Protein AF-A0A0D0HVV4-F1 (afdb_monomer)

InterPro domains:
  IPR025544 YhzD-like protein [PF14120] (10-69)

Mean predicted aligned error: 5.05 Å

Secondary structure (DSSP, 8-state):
---------EEEEEEEE-TTS-EEEEEEEEESSHHHHHHHHHHHHHHTT-TTSEEEEEETT--EEEEE-

pLDDT: mean 91.74, std 13.74, range [42.84, 98.5]

Radius of gyration: 13.79 Å; Cα contacts (8 Å, |Δi|>4): 116; chains: 1; bounding box: 32×21×47 Å

Sequence (69 aa):
MQRKGVEKLKTYTLTVFEKTGEKLLDETFTAANDDEAKRIGEQKLKEKQLEHKTHRCTTSSGKLILFHR

Structure (mmCIF, N/CA/C/O backbone):
data_AF-A0A0D0HVV4-F1
#
_entry.id   AF-A0A0D0HVV4-F1
#
loop_
_atom_site.group_PDB
_atom_site.id
_atom_site.type_symbol
_atom_site.label_atom_id
_atom_site.label_alt_id
_atom_site.label_comp_id
_atom_site.label_asym_id
_atom_site.label_entity_id
_atom_site.label_seq_id
_atom_site.pdbx_PDB_ins_code
_atom_site.Cartn_x
_atom_site.Cartn_y
_atom_site.Cartn_z
_atom_site.occupancy
_atom_site.B_iso_or_equiv
_atom_site.auth_seq_id
_atom_site.auth_comp_id
_atom_site.auth_asym_id
_atom_site.auth_atom_id
_atom_site.pdbx_PDB_model_num
ATOM 1 N N . MET A 1 1 ? 17.316 -11.769 -34.144 1.00 45.78 1 MET A N 1
ATOM 2 C CA . MET A 1 1 ? 17.395 -11.975 -32.679 1.00 45.78 1 MET A CA 1
ATOM 3 C C . MET A 1 1 ? 16.458 -10.981 -32.000 1.00 45.78 1 MET A C 1
ATOM 5 O O . MET A 1 1 ? 16.808 -9.816 -31.875 1.00 45.78 1 MET A O 1
ATOM 9 N N . GLN A 1 2 ? 15.235 -11.389 -31.651 1.00 42.84 2 GLN A N 1
ATOM 10 C CA . GLN A 1 2 ? 14.292 -10.522 -30.935 1.00 42.84 2 GLN A CA 1
ATOM 11 C C . GLN A 1 2 ? 14.704 -10.476 -29.461 1.00 42.84 2 GLN A C 1
ATOM 13 O O . GLN A 1 2 ? 14.563 -11.463 -28.742 1.00 42.84 2 GLN A O 1
ATOM 18 N N . ARG A 1 3 ? 15.242 -9.340 -29.007 1.00 49.88 3 ARG A N 1
ATOM 19 C CA . ARG A 1 3 ? 15.345 -9.052 -27.575 1.00 49.88 3 ARG A CA 1
ATOM 20 C C . ARG A 1 3 ? 13.913 -8.839 -27.081 1.00 49.88 3 ARG A C 1
ATOM 22 O O . ARG A 1 3 ? 13.361 -7.763 -27.282 1.00 49.88 3 ARG A O 1
ATOM 29 N N . LYS A 1 4 ? 13.290 -9.877 -26.509 1.00 51.69 4 LYS A N 1
ATOM 30 C CA . LYS A 1 4 ? 12.074 -9.716 -25.701 1.00 51.69 4 LYS A CA 1
ATOM 31 C C . LYS A 1 4 ? 12.431 -8.719 -24.599 1.00 51.69 4 LYS A C 1
ATOM 33 O O . LYS A 1 4 ? 13.272 -9.016 -23.755 1.00 51.69 4 LYS A O 1
ATOM 38 N N . GLY A 1 5 ? 11.900 -7.503 -24.704 1.00 52.28 5 GLY A N 1
ATOM 39 C CA . GLY A 1 5 ? 12.089 -6.471 -23.696 1.00 52.28 5 GLY A CA 1
ATOM 40 C C . GLY A 1 5 ? 11.592 -7.007 -22.361 1.00 52.28 5 GLY A C 1
ATOM 41 O O . GLY A 1 5 ? 10.502 -7.563 -22.291 1.00 52.28 5 GLY A O 1
ATOM 42 N N . VAL A 1 6 ? 12.424 -6.896 -21.333 1.00 59.53 6 VAL A N 1
ATOM 43 C CA . VAL A 1 6 ? 12.060 -7.234 -19.958 1.00 59.53 6 VAL A CA 1
ATOM 44 C C . VAL A 1 6 ? 10.834 -6.396 -19.593 1.00 59.53 6 VAL A C 1
ATOM 46 O O . VAL A 1 6 ? 10.925 -5.166 -19.579 1.00 59.53 6 VAL A O 1
ATOM 49 N N . GLU A 1 7 ? 9.688 -7.032 -19.342 1.00 62.19 7 GLU A N 1
ATOM 50 C CA . GLU A 1 7 ? 8.527 -6.342 -18.779 1.00 62.19 7 GLU A CA 1
ATOM 51 C C . GLU A 1 7 ? 8.952 -5.737 -17.440 1.00 62.19 7 GLU A C 1
ATOM 53 O O . GLU A 1 7 ? 9.320 -6.435 -16.493 1.00 62.19 7 GLU A O 1
ATOM 58 N N . LYS A 1 8 ? 9.015 -4.405 -17.393 1.00 81.50 8 LYS A N 1
ATOM 59 C CA . LYS A 1 8 ? 9.540 -3.684 -16.239 1.00 81.50 8 LYS A CA 1
ATOM 60 C C . LYS A 1 8 ? 8.474 -3.674 -15.151 1.00 81.50 8 LYS A C 1
ATOM 62 O O . LYS A 1 8 ? 7.568 -2.845 -15.180 1.00 81.50 8 LYS A O 1
ATOM 67 N N . LEU A 1 9 ? 8.606 -4.590 -14.198 1.00 91.25 9 LEU A N 1
ATOM 68 C CA . LEU A 1 9 ? 7.779 -4.610 -12.999 1.00 91.25 9 LEU A CA 1
ATOM 69 C C . LEU A 1 9 ? 7.951 -3.301 -12.219 1.00 91.25 9 LEU A C 1
ATOM 71 O O . LEU A 1 9 ? 9.065 -2.814 -12.008 1.00 91.25 9 LEU A O 1
ATOM 75 N N . LYS A 1 10 ? 6.826 -2.730 -11.801 1.00 95.31 10 LYS A N 1
ATOM 76 C CA . LYS A 1 10 ? 6.745 -1.540 -10.956 1.00 95.31 10 LYS A CA 1
ATOM 77 C C . LYS A 1 10 ? 6.360 -1.956 -9.544 1.00 95.31 10 LYS A C 1
ATOM 79 O O . LYS A 1 10 ? 5.624 -2.923 -9.368 1.00 95.31 10 LYS A O 1
ATOM 84 N N . THR A 1 11 ? 6.841 -1.212 -8.554 1.00 97.44 11 THR A N 1
ATOM 85 C CA . THR A 1 11 ? 6.529 -1.446 -7.140 1.00 97.44 11 THR A CA 1
ATOM 86 C C . THR A 1 11 ? 5.360 -0.579 -6.700 1.00 97.44 11 THR A C 1
ATOM 88 O O . THR A 1 11 ? 5.329 0.629 -6.965 1.00 97.44 11 THR A O 1
ATOM 91 N N . TYR A 1 12 ? 4.440 -1.204 -5.980 1.00 98.19 12 TYR A N 1
ATOM 92 C CA . TYR A 1 12 ? 3.248 -0.602 -5.411 1.00 98.19 12 TYR A CA 1
ATOM 93 C C . TYR A 1 12 ? 3.183 -0.908 -3.915 1.00 98.19 12 TYR A C 1
ATOM 95 O O . TYR A 1 12 ? 3.691 -1.934 -3.466 1.00 98.19 12 TYR A O 1
ATOM 103 N N . THR A 1 13 ? 2.542 -0.029 -3.156 1.00 98.44 13 THR A N 1
ATOM 104 C CA . THR A 1 13 ? 2.308 -0.164 -1.717 1.00 98.44 13 THR A CA 1
ATOM 105 C C . THR A 1 13 ? 0.809 -0.153 -1.467 1.00 98.44 13 THR A C 1
ATOM 107 O O . THR A 1 13 ? 0.137 0.797 -1.863 1.00 98.44 13 THR A O 1
ATOM 110 N N . LEU A 1 14 ? 0.284 -1.196 -0.826 1.00 98.50 14 LEU A N 1
ATOM 111 C CA . LEU A 1 14 ? -1.092 -1.282 -0.348 1.00 98.50 14 LEU A CA 1
ATOM 112 C C . LEU A 1 14 ? -1.107 -1.000 1.153 1.00 98.50 14 LEU A C 1
ATOM 114 O O . LEU A 1 14 ? -0.507 -1.735 1.935 1.00 98.50 14 LEU A O 1
ATOM 118 N N . THR A 1 15 ? -1.823 0.047 1.550 1.00 98.19 15 THR A N 1
ATOM 119 C CA . THR A 1 15 ? -2.001 0.412 2.955 1.00 98.19 15 THR A CA 1
ATOM 120 C C . THR A 1 15 ? -3.480 0.391 3.312 1.00 98.19 15 THR A C 1
ATOM 122 O O . THR A 1 15 ? -4.290 0.990 2.604 1.00 98.19 15 THR A O 1
ATOM 125 N N . VAL A 1 16 ? -3.827 -0.263 4.419 1.00 98.25 16 VAL A N 1
ATOM 126 C CA . VAL A 1 16 ? -5.194 -0.325 4.958 1.00 98.25 16 VAL A CA 1
ATOM 127 C C . VAL A 1 16 ? -5.207 0.295 6.345 1.00 98.25 16 VAL A C 1
ATOM 129 O O . VAL A 1 16 ? -4.283 0.085 7.130 1.00 98.25 16 VAL A O 1
ATOM 132 N N . PHE A 1 17 ? -6.267 1.031 6.646 1.00 97.69 17 PHE A N 1
ATOM 133 C CA . PHE A 1 17 ? -6.496 1.696 7.915 1.00 97.69 17 PHE A CA 1
ATOM 134 C C . PHE A 1 17 ? -7.815 1.241 8.541 1.00 97.69 17 PHE A C 1
ATOM 136 O O . PHE A 1 17 ? -8.793 0.963 7.845 1.00 97.69 17 PHE A O 1
ATOM 143 N N . GLU A 1 18 ? -7.848 1.200 9.866 1.00 96.00 18 GLU A N 1
ATOM 144 C CA . GLU A 1 18 ? -9.074 1.130 10.649 1.00 96.00 18 GLU A CA 1
ATOM 145 C C . GLU A 1 18 ? -9.760 2.503 10.686 1.00 96.00 18 GLU A C 1
ATOM 147 O O . GLU A 1 18 ? -9.128 3.538 10.465 1.00 96.00 18 GLU A O 1
ATOM 152 N N . LYS A 1 19 ? -11.050 2.539 11.035 1.00 91.44 19 LYS A N 1
ATOM 153 C CA . LYS A 1 19 ? -11.804 3.793 11.229 1.00 91.44 19 LYS A CA 1
ATOM 154 C C . LYS A 1 19 ? 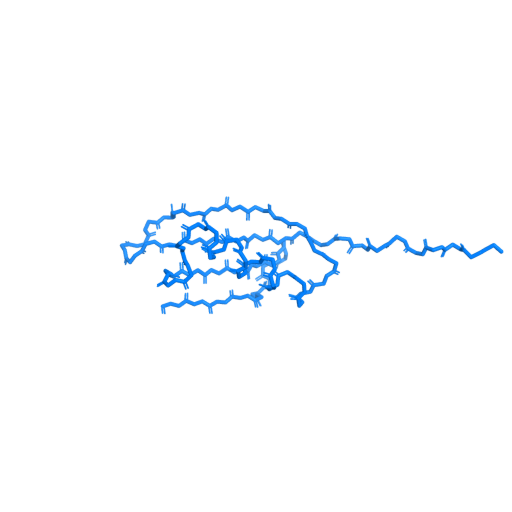-11.178 4.735 12.264 1.00 91.44 19 LYS A C 1
ATOM 156 O O . LYS A 1 19 ? -11.383 5.941 12.190 1.00 91.44 19 LYS A O 1
ATOM 161 N N . THR A 1 20 ? -10.417 4.195 13.214 1.00 94.00 20 THR A N 1
ATOM 162 C CA . THR A 1 20 ? -9.664 4.957 14.225 1.00 94.00 20 THR A CA 1
ATOM 163 C C . THR A 1 20 ? -8.422 5.652 13.656 1.00 94.00 20 THR A C 1
ATOM 165 O O . THR A 1 20 ? -7.828 6.482 14.338 1.00 94.00 20 THR A O 1
ATOM 168 N N . GLY A 1 21 ? -8.019 5.324 12.423 1.00 91.56 21 GLY A N 1
ATOM 169 C CA . GLY A 1 21 ? -6.769 5.769 11.806 1.00 91.56 21 GLY A CA 1
ATOM 170 C C . GLY A 1 21 ? -5.587 4.823 12.039 1.00 91.56 21 GLY A C 1
ATOM 171 O O . GLY A 1 21 ? -4.499 5.075 11.522 1.00 91.56 21 GLY A O 1
ATOM 172 N N . GLU A 1 22 ? -5.781 3.727 12.778 1.00 96.50 22 GLU A N 1
ATOM 173 C CA . GLU A 1 22 ? -4.753 2.700 12.965 1.00 96.50 22 GLU A CA 1
ATOM 174 C C . GLU A 1 22 ? -4.415 2.010 11.639 1.00 96.50 22 GLU A C 1
ATOM 176 O O . GLU A 1 22 ? -5.301 1.683 10.854 1.00 96.50 22 GLU A O 1
ATOM 181 N N . LYS A 1 23 ? -3.129 1.768 11.376 1.00 97.00 23 LYS A N 1
ATOM 182 C CA . LYS A 1 23 ? -2.679 1.069 10.169 1.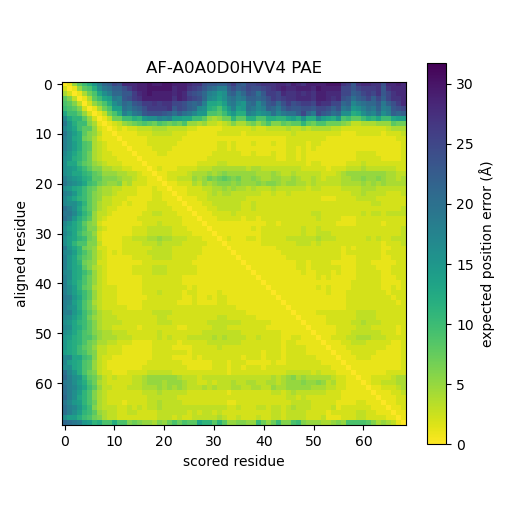00 97.00 23 LYS A CA 1
ATOM 183 C C . LYS A 1 23 ? -2.790 -0.444 10.364 1.00 97.00 23 LYS A C 1
ATOM 185 O O . LYS A 1 23 ? -2.046 -1.015 11.151 1.00 97.00 23 LYS A O 1
ATOM 190 N N . LEU A 1 24 ? -3.672 -1.080 9.598 1.00 97.12 24 LEU A N 1
ATOM 191 C CA . LEU A 1 24 ? -3.938 -2.522 9.650 1.00 97.12 24 LEU A CA 1
ATOM 192 C C . LEU A 1 24 ? -3.065 -3.331 8.686 1.00 97.12 24 LEU A C 1
ATOM 194 O O . LEU A 1 24 ? -2.740 -4.483 8.956 1.00 97.12 24 LEU A O 1
ATOM 198 N N . LEU A 1 25 ? -2.704 -2.742 7.545 1.00 96.94 25 LEU A N 1
ATOM 199 C CA . LEU A 1 25 ? -1.875 -3.379 6.524 1.00 96.94 25 LEU A CA 1
ATOM 200 C C . LEU A 1 25 ? -0.934 -2.347 5.915 1.00 96.94 25 LEU A C 1
ATOM 202 O O . LEU A 1 25 ? -1.339 -1.209 5.682 1.00 96.94 25 LEU A O 1
ATOM 206 N N . ASP A 1 26 ? 0.296 -2.761 5.634 1.00 97.31 26 ASP A N 1
ATOM 207 C CA . ASP A 1 26 ? 1.276 -1.998 4.866 1.00 97.31 26 ASP A CA 1
ATOM 208 C C . ASP A 1 26 ? 2.192 -2.980 4.135 1.00 97.31 26 ASP A C 1
ATOM 210 O O . ASP A 1 26 ? 3.154 -3.493 4.706 1.00 97.31 26 ASP A O 1
ATOM 214 N N . GLU A 1 27 ? 1.829 -3.330 2.904 1.00 96.88 27 GLU A N 1
ATOM 215 C CA . GLU A 1 27 ? 2.563 -4.318 2.117 1.00 96.88 27 GLU A CA 1
ATOM 216 C C . GLU A 1 27 ? 2.942 -3.778 0.743 1.00 96.88 27 GLU A C 1
ATOM 218 O O . GLU A 1 27 ? 2.185 -3.050 0.099 1.00 96.88 27 GLU A O 1
ATOM 223 N N . THR A 1 28 ? 4.128 -4.162 0.279 1.00 97.62 28 THR A N 1
ATOM 224 C CA . THR A 1 28 ? 4.598 -3.849 -1.066 1.00 97.62 28 THR A CA 1
ATOM 225 C C . THR A 1 28 ? 4.444 -5.055 -1.980 1.00 97.62 28 THR A C 1
ATOM 227 O O . THR A 1 28 ? 4.591 -6.206 -1.570 1.00 97.62 28 THR A O 1
ATOM 230 N N . PHE A 1 29 ? 4.119 -4.796 -3.240 1.00 97.19 29 PHE A N 1
ATOM 231 C CA . PHE A 1 29 ? 4.009 -5.818 -4.273 1.00 97.19 29 PHE A CA 1
ATOM 232 C C . PHE A 1 29 ? 4.412 -5.241 -5.628 1.00 97.19 29 PHE A C 1
ATOM 234 O O . PHE A 1 29 ? 4.575 -4.028 -5.783 1.00 97.19 29 PHE A O 1
ATOM 241 N N . THR A 1 30 ? 4.604 -6.114 -6.612 1.00 96.50 30 THR A N 1
ATOM 242 C CA . THR A 1 30 ? 4.983 -5.719 -7.966 1.00 96.50 30 THR A CA 1
ATOM 243 C C . THR A 1 30 ? 3.895 -6.062 -8.974 1.00 96.50 30 THR A C 1
ATOM 245 O O . THR A 1 30 ? 3.166 -7.035 -8.804 1.00 96.50 30 THR A O 1
ATOM 248 N N . ALA A 1 31 ? 3.778 -5.241 -10.016 1.00 96.25 31 ALA A N 1
ATOM 249 C CA . ALA A 1 31 ? 2.891 -5.472 -11.155 1.00 96.25 31 ALA A CA 1
ATOM 250 C C . ALA A 1 31 ? 3.506 -4.864 -12.425 1.0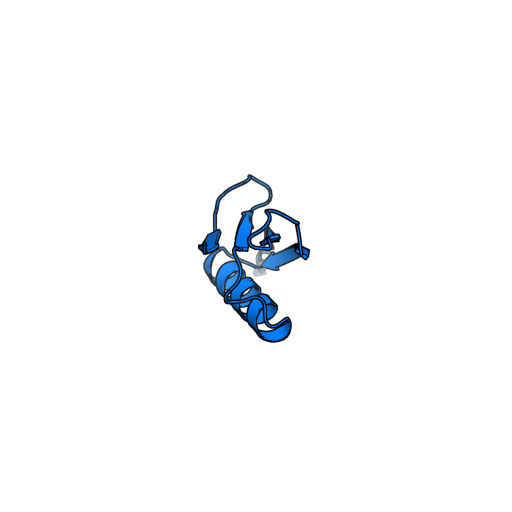0 96.25 31 ALA A C 1
ATOM 252 O O . ALA A 1 31 ? 4.332 -3.949 -12.337 1.00 96.25 31 ALA A O 1
ATOM 253 N N . ALA A 1 32 ? 3.121 -5.338 -13.607 1.00 95.25 32 ALA A N 1
ATOM 254 C CA . ALA A 1 32 ? 3.614 -4.809 -14.877 1.00 95.25 32 ALA A CA 1
ATOM 255 C C . ALA A 1 32 ? 3.056 -3.408 -15.178 1.00 95.25 32 ALA A C 1
ATOM 257 O O . ALA A 1 32 ? 3.708 -2.590 -15.833 1.00 95.25 32 ALA A O 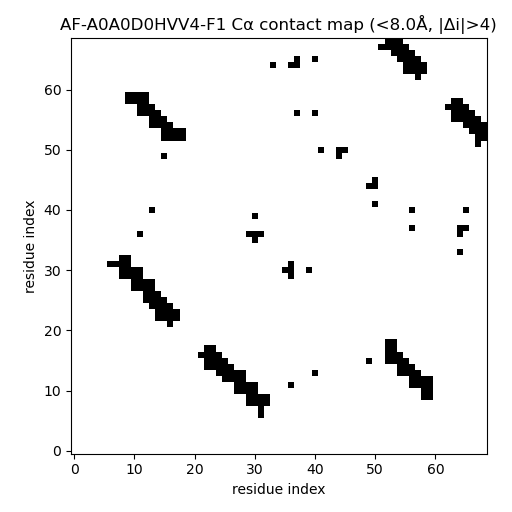1
ATOM 258 N N . ASN A 1 33 ? 1.850 -3.102 -14.696 1.00 95.12 33 ASN A N 1
ATOM 259 C CA . ASN A 1 33 ? 1.185 -1.822 -14.918 1.00 95.12 33 ASN A CA 1
ATOM 260 C C . ASN A 1 33 ? 0.159 -1.492 -13.820 1.00 95.12 33 ASN A C 1
ATOM 262 O O . ASN A 1 33 ? -0.101 -2.289 -12.922 1.00 95.12 33 ASN A O 1
ATOM 266 N N . ASP A 1 34 ? -0.411 -0.288 -13.902 1.00 96.56 34 ASP A N 1
ATOM 267 C CA . ASP A 1 34 ? -1.321 0.251 -12.886 1.00 96.56 34 ASP A CA 1
ATOM 268 C C . ASP A 1 34 ? -2.660 -0.512 -12.836 1.00 96.56 34 ASP A C 1
ATOM 270 O O . ASP A 1 34 ? -3.226 -0.671 -11.754 1.00 96.56 34 ASP A O 1
ATOM 274 N N . ASP A 1 35 ? -3.140 -1.037 -13.969 1.00 96.75 35 ASP A N 1
ATOM 275 C CA . ASP A 1 35 ? -4.378 -1.826 -14.028 1.00 96.75 35 ASP A CA 1
ATOM 276 C C . ASP A 1 35 ? -4.203 -3.190 -13.353 1.00 96.75 35 ASP A C 1
ATOM 278 O O . ASP A 1 35 ? -5.053 -3.630 -12.576 1.00 96.75 35 ASP A O 1
ATOM 282 N N . GLU A 1 36 ? -3.078 -3.856 -13.613 1.00 96.88 36 GLU A N 1
ATOM 283 C CA . GLU A 1 36 ? -2.707 -5.092 -12.929 1.00 96.88 36 GLU A CA 1
ATOM 284 C C . GLU A 1 36 ? -2.492 -4.843 -11.433 1.00 96.88 36 GLU A C 1
ATOM 286 O O . GLU A 1 36 ? -2.986 -5.608 -10.605 1.00 96.88 36 GLU A O 1
ATOM 291 N N . ALA A 1 37 ? -1.846 -3.730 -11.071 1.00 97.31 37 ALA A N 1
ATOM 292 C CA . ALA A 1 37 ? -1.642 -3.374 -9.676 1.00 97.31 37 ALA A CA 1
ATOM 293 C C . ALA A 1 37 ? -2.961 -3.188 -8.922 1.00 97.31 37 ALA A C 1
ATOM 295 O O . ALA A 1 37 ? -3.098 -3.649 -7.787 1.00 97.31 37 ALA A O 1
ATOM 296 N N . LYS A 1 38 ? -3.953 -2.559 -9.565 1.00 97.56 38 LYS A N 1
ATOM 297 C CA . LYS A 1 38 ? -5.297 -2.411 -9.007 1.00 97.56 38 LYS A CA 1
ATOM 298 C C . LYS A 1 38 ? -5.953 -3.770 -8.756 1.00 97.56 38 LYS A C 1
ATOM 300 O O . LYS A 1 38 ? -6.453 -3.994 -7.658 1.00 97.56 38 LYS A O 1
ATOM 305 N N . ARG A 1 39 ? -5.895 -4.693 -9.726 1.00 98.06 39 ARG A N 1
ATOM 306 C CA . ARG A 1 39 ? -6.459 -6.051 -9.586 1.00 98.06 39 ARG A CA 1
ATOM 307 C C . ARG A 1 39 ? -5.792 -6.839 -8.459 1.00 98.06 39 ARG A C 1
ATOM 309 O O . ARG A 1 39 ? -6.492 -7.420 -7.635 1.00 98.06 39 ARG A O 1
ATOM 316 N N . ILE A 1 40 ? -4.458 -6.821 -8.393 1.00 97.94 40 ILE A N 1
ATOM 317 C CA . ILE A 1 40 ? -3.693 -7.490 -7.329 1.00 97.94 40 ILE A CA 1
ATOM 318 C C . ILE A 1 40 ? -4.046 -6.890 -5.961 1.00 97.94 40 ILE A C 1
ATOM 320 O O . ILE A 1 40 ? -4.283 -7.630 -5.008 1.00 97.94 40 ILE A O 1
A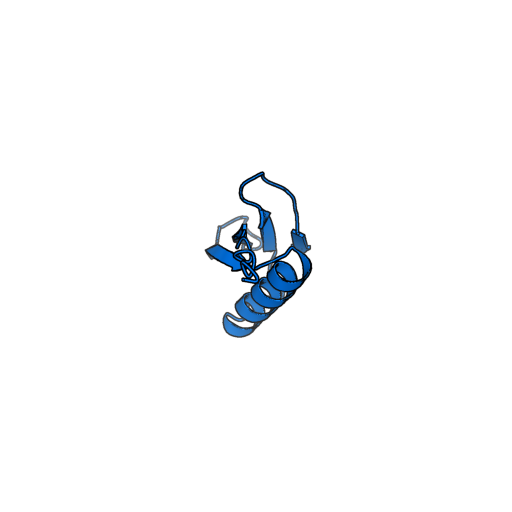TOM 324 N N . GLY A 1 41 ? -4.136 -5.559 -5.863 1.00 97.69 41 GLY A N 1
ATOM 325 C CA . GLY A 1 41 ? -4.549 -4.868 -4.643 1.00 97.69 41 GLY A CA 1
ATOM 326 C C . GLY A 1 41 ? -5.956 -5.264 -4.180 1.00 97.69 41 GLY A C 1
ATOM 327 O O . GLY A 1 41 ? -6.134 -5.630 -3.022 1.00 97.69 41 GLY A O 1
ATOM 328 N N . GLU A 1 42 ? -6.943 -5.257 -5.081 1.00 97.94 42 GLU A N 1
ATOM 329 C CA . GLU A 1 42 ? -8.321 -5.686 -4.791 1.00 97.94 42 GLU A CA 1
ATOM 330 C C . GLU A 1 42 ? -8.401 -7.157 -4.361 1.00 97.94 42 GLU A C 1
ATOM 332 O O . GLU A 1 42 ? -9.143 -7.491 -3.437 1.00 97.94 42 GLU A O 1
ATOM 337 N N . GLN A 1 43 ? -7.625 -8.039 -4.995 1.00 98.12 43 GLN A N 1
ATOM 338 C CA . GLN A 1 43 ? -7.556 -9.448 -4.613 1.00 98.12 43 GLN A CA 1
ATOM 339 C C . GLN A 1 43 ? -6.992 -9.618 -3.196 1.00 98.12 43 GLN A C 1
ATOM 341 O O . GLN A 1 43 ? -7.616 -10.277 -2.367 1.00 98.12 43 GLN A O 1
ATOM 346 N N . LYS A 1 44 ? -5.866 -8.965 -2.887 1.00 97.75 44 LYS A N 1
ATOM 347 C CA . LYS A 1 44 ? -5.238 -8.999 -1.555 1.00 97.75 44 LYS A CA 1
ATOM 348 C C . LYS A 1 44 ? -6.166 -8.489 -0.456 1.00 97.75 44 LYS A C 1
ATOM 350 O O . LYS A 1 44 ? -6.166 -9.028 0.648 1.00 97.75 44 LYS A O 1
ATOM 355 N N . LEU A 1 45 ? -6.956 -7.456 -0.751 1.00 98.00 45 LEU A N 1
ATOM 356 C CA . LEU A 1 45 ? -7.956 -6.931 0.177 1.00 98.00 45 LEU A CA 1
ATOM 357 C C . LEU A 1 45 ? -9.034 -7.971 0.485 1.00 98.00 45 LEU A C 1
ATOM 359 O O . LEU A 1 45 ? -9.290 -8.220 1.658 1.00 98.00 45 LEU A O 1
ATOM 363 N N . LYS A 1 46 ? -9.599 -8.616 -0.543 1.00 97.69 46 LYS A N 1
ATOM 364 C CA . LYS A 1 46 ? -10.611 -9.675 -0.384 1.00 97.69 46 LYS A CA 1
ATOM 365 C C . LYS A 1 46 ? -10.071 -10.882 0.381 1.00 97.69 46 LYS A C 1
ATOM 367 O O . LYS A 1 46 ? -10.715 -11.367 1.303 1.00 97.69 46 LYS A O 1
ATOM 372 N N . GLU A 1 47 ? -8.865 -11.339 0.046 1.00 97.56 47 GLU A N 1
ATOM 373 C CA . GLU A 1 47 ? -8.203 -12.461 0.734 1.00 97.56 47 GLU A CA 1
ATOM 374 C C . GLU A 1 47 ? -7.998 -12.188 2.232 1.00 97.56 47 GLU A C 1
ATOM 376 O O . GLU A 1 47 ? -8.035 -13.109 3.047 1.00 97.56 47 GLU A O 1
AT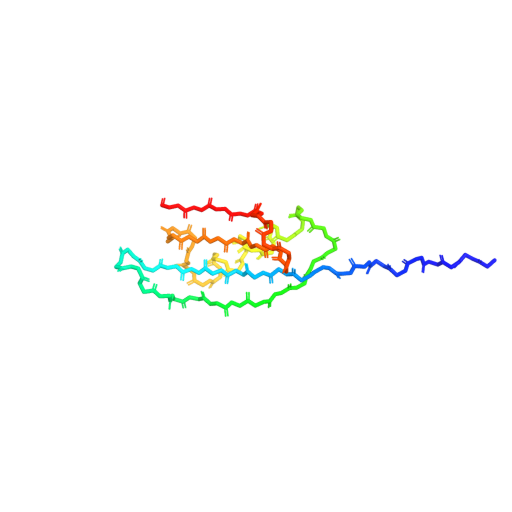OM 381 N N . LYS A 1 48 ? -7.812 -10.917 2.604 1.00 96.50 48 LYS A N 1
ATOM 382 C CA . LYS A 1 48 ? -7.615 -10.475 3.990 1.00 96.50 48 LYS A CA 1
ATOM 383 C C . LYS A 1 48 ? -8.896 -9.961 4.657 1.00 96.50 48 LYS A C 1
ATOM 385 O O . LYS A 1 48 ? -8.827 -9.588 5.824 1.00 96.50 48 LYS A O 1
ATOM 390 N N . GLN A 1 49 ? -10.038 -9.948 3.961 1.00 96.94 49 GLN A N 1
ATOM 391 C CA . GLN A 1 49 ? -11.314 -9.389 4.441 1.00 96.94 49 GLN A CA 1
ATOM 392 C C . GLN A 1 49 ? -11.204 -7.897 4.832 1.00 96.94 49 GLN A C 1
ATOM 394 O O . GLN A 1 49 ? -11.733 -7.443 5.851 1.00 96.94 49 GLN A O 1
ATOM 399 N N . LEU A 1 50 ? -10.444 -7.129 4.045 1.00 96.88 50 LEU A N 1
ATOM 400 C CA . LEU A 1 50 ? -10.137 -5.709 4.263 1.00 96.88 50 LEU A CA 1
ATOM 401 C C . LEU A 1 50 ? -10.732 -4.786 3.185 1.00 96.88 50 LEU A C 1
ATOM 403 O O . LEU A 1 50 ? -10.539 -3.573 3.245 1.00 96.88 50 LEU A O 1
ATOM 407 N N . GLU A 1 51 ? -11.464 -5.319 2.207 1.00 95.38 51 GLU A N 1
ATOM 408 C CA . GLU A 1 51 ? -12.007 -4.584 1.057 1.00 95.38 51 GLU A CA 1
ATOM 409 C C . GLU A 1 51 ? -12.999 -3.475 1.430 1.00 95.38 51 GLU A C 1
ATOM 411 O O . GLU A 1 51 ? -13.158 -2.516 0.679 1.00 95.38 51 GLU A O 1
ATOM 416 N N . HIS A 1 52 ? -13.629 -3.581 2.600 1.00 95.56 52 HIS A N 1
ATOM 417 C CA . HIS A 1 52 ? -14.576 -2.594 3.128 1.00 95.56 52 HIS A CA 1
ATOM 418 C C . HIS A 1 52 ? -13.944 -1.601 4.111 1.00 95.56 52 HIS A C 1
ATOM 420 O O . HIS A 1 52 ? -14.644 -0.766 4.684 1.00 95.56 52 HIS A O 1
ATOM 426 N N . LYS A 1 53 ? -12.637 -1.712 4.369 1.00 96.44 53 LYS A N 1
ATOM 427 C CA . LYS A 1 53 ? -11.903 -0.775 5.224 1.00 96.44 53 LYS A CA 1
ATOM 428 C C . LYS A 1 53 ? -11.254 0.312 4.386 1.00 96.44 53 LYS A C 1
ATOM 430 O O . LYS A 1 53 ? -10.977 0.103 3.207 1.00 96.44 53 LYS A O 1
ATOM 435 N N . THR A 1 54 ? -10.953 1.450 5.004 1.00 97.62 54 THR A N 1
ATOM 436 C CA . THR A 1 54 ? -10.209 2.535 4.358 1.00 97.62 54 THR A CA 1
ATOM 437 C C . THR A 1 54 ? -8.885 2.002 3.830 1.00 97.62 54 THR A C 1
ATOM 439 O O . THR A 1 54 ? -8.066 1.500 4.597 1.00 97.62 54 THR A O 1
ATOM 442 N N . HIS A 1 55 ? -8.646 2.107 2.529 1.00 97.75 55 HIS A N 1
ATOM 443 C CA . HIS A 1 55 ? -7.432 1.574 1.924 1.00 97.75 55 HIS A CA 1
ATOM 444 C C . HIS A 1 55 ? -6.961 2.413 0.749 1.00 97.75 55 HIS A C 1
ATOM 446 O O . HIS A 1 55 ? -7.732 3.101 0.081 1.00 97.75 55 HIS A O 1
ATOM 452 N N . ARG A 1 56 ? -5.659 2.343 0.485 1.00 97.94 56 ARG A N 1
ATOM 453 C CA . ARG A 1 56 ? -5.040 2.962 -0.682 1.00 97.94 56 ARG A CA 1
ATOM 454 C C . ARG A 1 56 ? -3.964 2.070 -1.270 1.00 97.94 56 ARG A C 1
ATOM 456 O O . ARG A 1 56 ? -3.244 1.406 -0.532 1.00 97.94 56 ARG A O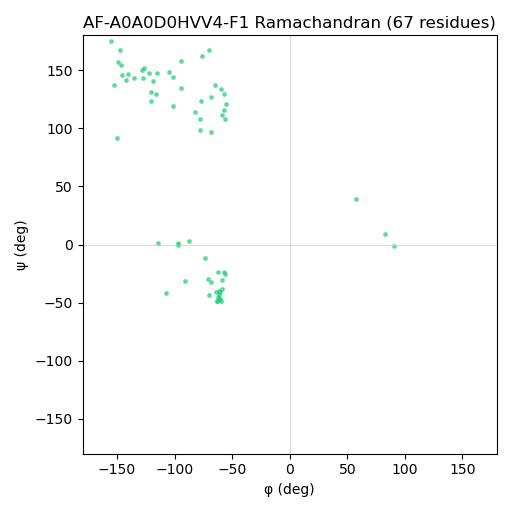 1
ATOM 463 N N . CYS A 1 57 ? -3.814 2.122 -2.585 1.00 98.19 57 CYS A N 1
ATOM 464 C CA . CYS A 1 57 ? -2.657 1.585 -3.284 1.00 98.19 57 CYS A CA 1
ATOM 465 C C . CYS A 1 57 ? -1.911 2.725 -3.975 1.00 98.19 57 CYS A C 1
ATOM 467 O O . CYS A 1 57 ? -2.535 3.512 -4.689 1.00 98.19 57 CYS A O 1
ATOM 469 N N . THR A 1 58 ? -0.599 2.820 -3.777 1.00 98.31 58 THR A N 1
ATOM 470 C CA . THR A 1 58 ? 0.246 3.861 -4.375 1.00 98.31 58 THR A CA 1
ATOM 471 C C . THR A 1 58 ? 1.461 3.273 -5.080 1.00 98.31 58 THR A C 1
ATOM 473 O O . THR A 1 58 ? 1.979 2.250 -4.650 1.00 98.31 58 THR A O 1
ATOM 476 N N . THR A 1 59 ? 1.971 3.923 -6.125 1.00 96.88 59 THR A N 1
ATOM 477 C CA . THR A 1 59 ? 3.295 3.596 -6.686 1.00 96.88 59 THR A CA 1
ATOM 478 C C . THR A 1 59 ? 4.415 4.006 -5.725 1.00 96.88 59 THR A C 1
ATOM 480 O O . THR A 1 59 ? 4.205 4.823 -4.826 1.00 96.88 59 THR A O 1
ATOM 483 N N . SER A 1 60 ? 5.642 3.543 -5.979 1.00 92.75 60 SER A N 1
ATOM 484 C CA . SER A 1 60 ? 6.848 4.041 -5.293 1.00 92.75 60 SER A CA 1
ATOM 485 C C . SER A 1 60 ? 7.075 5.555 -5.432 1.00 92.75 60 SER A C 1
ATOM 487 O O . SER A 1 60 ? 7.722 6.157 -4.582 1.00 92.75 60 SER A O 1
ATOM 489 N N . SER A 1 61 ? 6.525 6.185 -6.475 1.00 93.75 61 SER A N 1
ATOM 490 C CA . SER A 1 61 ? 6.552 7.641 -6.669 1.00 93.75 61 SER A CA 1
ATOM 491 C C . SER A 1 61 ? 5.390 8.380 -5.988 1.00 93.75 61 SER A C 1
ATOM 493 O O . SER A 1 61 ? 5.242 9.581 -6.186 1.00 93.75 61 SER A O 1
ATOM 495 N N . GLY A 1 62 ? 4.525 7.676 -5.249 1.00 94.00 62 GLY A N 1
ATOM 496 C CA . GLY A 1 62 ? 3.374 8.253 -4.549 1.00 94.00 62 GLY A CA 1
ATOM 497 C C . GLY A 1 62 ? 2.121 8.466 -5.407 1.00 94.00 62 GLY A C 1
ATOM 498 O O . GLY A 1 62 ? 1.163 9.073 -4.933 1.00 94.00 62 GLY A O 1
ATOM 499 N N . LYS A 1 63 ? 2.078 7.967 -6.652 1.00 96.81 63 LYS A N 1
ATOM 500 C CA . LYS A 1 63 ? 0.868 8.047 -7.490 1.00 96.81 63 LYS A CA 1
ATOM 501 C C . LYS A 1 63 ? -0.214 7.143 -6.902 1.00 96.81 63 LYS A C 1
ATOM 503 O O . LYS A 1 63 ? 0.037 5.959 -6.708 1.00 96.81 63 LYS A O 1
ATOM 508 N N . LEU A 1 64 ? -1.411 7.679 -6.670 1.00 97.38 64 LEU A N 1
ATOM 509 C CA . LEU A 1 64 ? -2.563 6.928 -6.165 1.00 97.38 64 LEU A CA 1
ATOM 510 C C . LEU A 1 64 ? -3.197 6.080 -7.281 1.00 97.38 64 LEU A C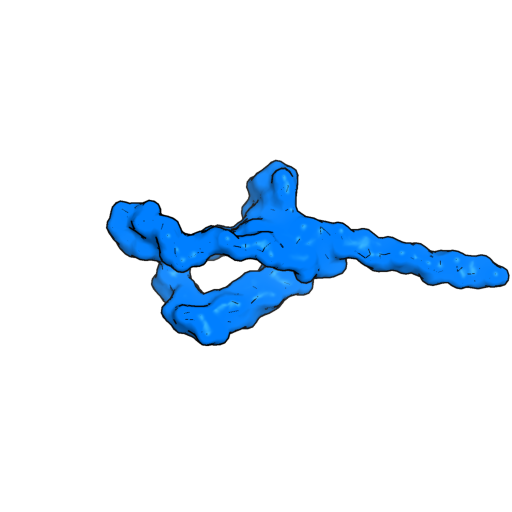 1
ATOM 512 O O . LEU A 1 64 ? -3.577 6.610 -8.322 1.00 97.38 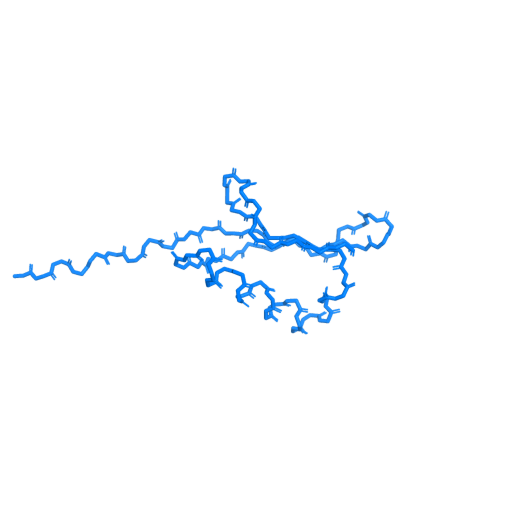64 LEU A O 1
ATOM 516 N N . ILE A 1 65 ? -3.289 4.769 -7.056 1.00 97.38 65 ILE A N 1
ATOM 517 C CA . ILE A 1 65 ? -3.789 3.763 -8.010 1.00 97.38 65 ILE A CA 1
ATOM 518 C C . ILE A 1 65 ? -5.168 3.234 -7.604 1.00 97.38 65 ILE A C 1
ATOM 520 O O . ILE A 1 65 ? -6.050 3.072 -8.444 1.00 97.38 65 ILE A O 1
ATOM 524 N N . LEU A 1 66 ? -5.366 2.990 -6.308 1.00 95.12 66 LEU A N 1
ATOM 525 C CA . LEU A 1 66 ? -6.629 2.546 -5.714 1.00 95.12 66 LEU A CA 1
ATOM 526 C C . LEU A 1 66 ? -6.875 3.356 -4.444 1.00 95.12 66 LEU A C 1
ATOM 528 O O . LEU A 1 66 ? -5.924 3.647 -3.716 1.00 95.12 66 LEU A O 1
ATOM 532 N N . PHE A 1 67 ? -8.130 3.704 -4.171 1.00 96.38 67 PHE A N 1
ATOM 533 C CA . PHE A 1 67 ? -8.513 4.416 -2.957 1.00 96.38 67 PHE A CA 1
ATOM 534 C C . PHE A 1 67 ? -9.957 4.112 -2.548 1.00 96.38 67 PHE A C 1
ATOM 536 O O . PHE A 1 67 ? -10.852 4.125 -3.393 1.00 96.38 67 PHE A O 1
ATOM 543 N N . HIS A 1 68 ? -10.169 3.896 -1.251 1.00 95.69 68 HIS A N 1
ATOM 544 C CA . HIS A 1 68 ? -11.467 3.684 -0.611 1.00 95.69 68 HIS A CA 1
ATOM 545 C C . HIS A 1 68 ? -11.463 4.295 0.798 1.00 95.69 68 HIS A C 1
ATOM 547 O O . HIS A 1 68 ? -10.428 4.271 1.469 1.00 95.69 68 HIS A O 1
ATOM 553 N N . ARG A 1 69 ? -12.609 4.823 1.245 1.00 89.06 69 ARG A N 1
ATOM 554 C CA . ARG A 1 69 ? -12.819 5.431 2.569 1.00 89.06 69 ARG A CA 1
ATOM 555 C C . ARG A 1 69 ? -14.155 5.004 3.158 1.00 89.06 69 ARG A C 1
ATOM 557 O O . ARG A 1 69 ? -15.094 4.842 2.346 1.00 89.06 69 ARG A O 1
#

Nearest PDB structures (foldseek):
  5jj4-assembly1_C  TM=6.254E-01  e=1.514E+00  Escherichia coli O157:H7
  8oj3-assembly2_BN  TM=6.012E-01  e=1.042E+00  Candida albicans
  4v8p-assembly2_DX  TM=5.603E-01  e=4.952E+00  Tetrahymena thermophila
  7oyb-assembly1_S1  TM=5.098E-01  e=4.107E+00  Danio rerio
  6tbm-assembly1_Q  TM=7.044E-01  e=8.156E+00  Komagataella phaffii GS115

Organism: NCBI:txid265546

Solvent-accessible surface area (backbone atoms only — not comparable to full-atom values): 4094 Å² total; per-residue (Å²): 135,85,78,78,74,77,80,65,66,41,56,33,39,41,39,30,30,46,97,88,66,48,76,76,42,80,48,75,51,74,27,74,44,69,70,53,38,41,52,52,50,55,48,56,22,54,80,67,74,43,69,90,40,32,29,38,27,26,37,83,87,64,50,80,68,42,79,49,120

Foldseek 3Di:
DDPPPDLDKFKKWKWFAAPVRHTPDTDIDIDSDLVRQVVVNCVVCVVVVRNQTFMWMATPVGHTSDTDD